Protein AF-A0A954KJG0-F1 (afdb_monomer_lite)

pLDDT: mean 83.16, std 15.87, range [44.66, 96.31]

Structure (mmCIF, N/CA/C/O backbone):
data_AF-A0A954KJG0-F1
#
_entry.id   AF-A0A954KJG0-F1
#
loop_
_atom_site.group_PDB
_atom_site.id
_atom_site.type_symbol
_atom_site.label_atom_id
_atom_site.label_alt_id
_atom_site.label_comp_id
_atom_site.label_asym_id
_atom_site.label_entity_id
_atom_site.label_seq_id
_atom_site.pdbx_PDB_ins_code
_atom_site.Cartn_x
_atom_site.Cartn_y
_atom_site.Cartn_z
_atom_site.occupancy
_atom_site.B_iso_or_equiv
_atom_site.auth_seq_id
_atom_site.auth_comp_id
_atom_site.auth_asym_id
_atom_site.auth_atom_id
_atom_site.pdbx_PDB_model_num
ATOM 1 N N . GLN A 1 1 ? -7.055 -22.124 24.166 1.00 44.66 1 GLN A N 1
ATOM 2 C CA . GLN A 1 1 ? -6.246 -21.177 23.365 1.00 44.66 1 GLN A CA 1
ATOM 3 C C . GLN A 1 1 ? -7.073 -20.850 22.126 1.00 44.66 1 GLN A C 1
ATOM 5 O O . GLN A 1 1 ? -7.070 -21.623 21.181 1.00 44.66 1 GLN A O 1
ATOM 10 N N . GLN A 1 2 ? -7.932 -19.829 22.186 1.00 46.47 2 GLN A N 1
ATOM 11 C CA . GLN A 1 2 ? -8.974 -19.614 21.173 1.00 46.47 2 GLN A CA 1
ATOM 12 C C . GLN A 1 2 ? -8.795 -18.263 20.482 1.00 46.47 2 GLN A C 1
ATOM 14 O O . GLN A 1 2 ? -9.009 -17.216 21.077 1.00 46.47 2 GLN A O 1
ATOM 19 N N . ALA A 1 3 ? -8.366 -18.387 19.225 1.00 49.41 3 ALA A N 1
ATOM 20 C CA . ALA A 1 3 ? -8.587 -17.536 18.065 1.00 49.41 3 ALA A CA 1
ATOM 21 C C . ALA A 1 3 ? -8.370 -16.017 18.203 1.00 49.41 3 ALA A C 1
ATOM 23 O O . ALA A 1 3 ? -9.188 -15.279 18.744 1.00 49.41 3 ALA A O 1
ATOM 24 N N . LEU A 1 4 ? -7.332 -15.530 17.517 1.00 51.84 4 LEU A N 1
ATOM 25 C CA . LEU A 1 4 ? -7.175 -14.135 17.085 1.00 51.84 4 LEU A CA 1
ATOM 26 C C . LEU A 1 4 ? -8.196 -13.791 15.970 1.00 51.84 4 LEU A C 1
ATOM 28 O O . LEU A 1 4 ? -7.833 -13.288 14.911 1.00 51.84 4 LEU A O 1
ATOM 32 N N . SER A 1 5 ? -9.479 -14.102 16.184 1.00 61.78 5 SER A N 1
ATOM 33 C CA . SER A 1 5 ? -10.551 -14.136 15.169 1.00 61.78 5 SER A CA 1
ATOM 34 C C . SER A 1 5 ? -11.105 -12.766 14.752 1.00 61.78 5 SER A C 1
ATOM 36 O O . SER A 1 5 ? -12.199 -12.687 14.203 1.00 61.78 5 SER A O 1
ATOM 38 N N . GLY A 1 6 ? -10.377 -11.679 15.005 1.00 63.34 6 GLY A N 1
ATOM 39 C CA . GLY A 1 6 ? -10.826 -10.320 14.684 1.00 63.34 6 GLY A CA 1
ATOM 40 C C . GLY A 1 6 ? -10.064 -9.634 13.557 1.00 63.34 6 GLY A C 1
ATOM 41 O O . GLY A 1 6 ? -10.444 -8.531 13.185 1.00 63.34 6 GLY A O 1
ATOM 42 N N . LEU A 1 7 ? -8.978 -10.228 13.053 1.00 79.12 7 LEU A N 1
ATOM 43 C CA . LEU A 1 7 ? -8.050 -9.536 12.159 1.00 79.12 7 LEU A CA 1
ATOM 44 C C . LEU A 1 7 ? -8.257 -9.953 10.703 1.00 79.12 7 LEU A C 1
ATOM 46 O O . LEU A 1 7 ? -8.166 -11.130 10.361 1.00 79.12 7 LEU A O 1
ATOM 50 N N . VAL A 1 8 ? -8.514 -8.969 9.849 1.00 85.12 8 VAL A N 1
ATOM 51 C CA . VAL A 1 8 ? -8.687 -9.129 8.407 1.00 85.12 8 VAL A CA 1
ATOM 52 C C . VAL A 1 8 ? -7.328 -8.951 7.743 1.00 85.12 8 VAL A C 1
ATOM 54 O O . VAL A 1 8 ? -6.805 -7.839 7.669 1.00 85.12 8 VAL A O 1
ATOM 57 N N . ALA A 1 9 ? -6.751 -10.050 7.264 1.00 88.69 9 ALA A N 1
ATOM 58 C CA . ALA A 1 9 ? -5.565 -9.993 6.422 1.00 88.69 9 ALA A CA 1
ATOM 59 C C . ALA A 1 9 ? -5.955 -9.560 5.001 1.00 88.69 9 ALA A C 1
ATOM 61 O O . ALA A 1 9 ? -6.903 -10.089 4.420 1.00 88.69 9 ALA A O 1
ATOM 62 N N . ILE A 1 10 ? -5.223 -8.597 4.450 1.00 90.50 10 ILE A N 1
ATOM 63 C CA . ILE A 1 10 ? -5.317 -8.168 3.057 1.00 90.50 10 ILE A CA 1
ATOM 64 C C . ILE A 1 10 ? -3.974 -8.481 2.415 1.00 90.50 10 ILE A C 1
ATOM 66 O O . ILE A 1 10 ? -2.963 -7.867 2.760 1.00 90.50 10 ILE A O 1
ATOM 70 N N . SER A 1 11 ? -3.972 -9.442 1.497 1.00 90.94 11 SER A N 1
ATOM 71 C CA . SER A 1 11 ? -2.803 -9.720 0.671 1.00 90.94 11 SER A CA 1
ATOM 72 C C . SER A 1 11 ? -2.642 -8.621 -0.372 1.00 90.94 11 SER A C 1
ATOM 74 O O . SER A 1 11 ? -3.580 -8.294 -1.097 1.00 90.94 11 SER A O 1
ATOM 76 N N . VAL A 1 12 ? -1.442 -8.064 -0.443 1.00 93.31 12 VAL A N 1
ATOM 77 C CA . VAL A 1 12 ? -1.038 -7.040 -1.399 1.00 93.31 12 VAL A CA 1
ATOM 78 C C . VAL A 1 12 ? 0.006 -7.656 -2.312 1.00 93.31 12 VAL A C 1
ATOM 80 O O . VAL A 1 12 ? 1.038 -8.135 -1.841 1.00 93.31 12 VAL A O 1
ATOM 83 N N . ARG A 1 13 ? -0.244 -7.643 -3.621 1.00 92.62 13 ARG A N 1
ATOM 84 C CA . ARG A 1 13 ? 0.755 -8.097 -4.589 1.00 92.62 13 ARG A CA 1
ATOM 85 C C . ARG A 1 13 ? 1.773 -6.974 -4.815 1.00 92.62 13 ARG A C 1
ATOM 87 O O . ARG A 1 13 ? 1.355 -5.830 -5.006 1.00 92.62 13 ARG A O 1
ATOM 94 N N . PRO A 1 14 ? 3.083 -7.273 -4.871 1.00 91.50 14 PRO A N 1
ATOM 95 C CA . PRO A 1 14 ? 4.111 -6.269 -5.141 1.00 91.50 14 PRO A CA 1
ATOM 96 C C . PRO A 1 14 ? 3.861 -5.473 -6.422 1.00 91.50 14 PRO A C 1
ATOM 98 O O . PRO A 1 14 ? 4.082 -4.268 -6.441 1.00 91.50 14 PRO A O 1
ATOM 101 N N . ALA A 1 15 ? 3.344 -6.124 -7.470 1.00 91.69 15 ALA A N 1
ATOM 102 C CA . ALA A 1 15 ? 3.035 -5.469 -8.738 1.00 91.69 15 ALA A CA 1
ATOM 103 C C . ALA A 1 15 ? 1.973 -4.364 -8.595 1.00 91.69 15 ALA A C 1
ATOM 105 O O . ALA A 1 15 ? 2.164 -3.283 -9.138 1.00 91.69 15 ALA A O 1
ATOM 106 N N . ASP A 1 16 ? 0.904 -4.601 -7.822 1.00 92.44 16 ASP A N 1
ATOM 107 C CA . ASP A 1 16 ? -0.148 -3.596 -7.600 1.00 92.44 16 ASP A CA 1
ATOM 108 C C . ASP A 1 16 ? 0.378 -2.412 -6.775 1.00 92.44 16 ASP A C 1
ATOM 110 O O . ASP A 1 16 ? 0.012 -1.266 -7.020 1.00 92.44 16 ASP A O 1
ATOM 114 N N . LEU A 1 17 ? 1.255 -2.681 -5.798 1.00 92.81 17 LEU A N 1
ATOM 115 C CA . LEU A 1 17 ? 1.890 -1.632 -5.000 1.00 92.81 17 LEU A CA 1
ATOM 116 C C . LEU A 1 17 ? 2.818 -0.771 -5.866 1.00 92.81 17 LEU A C 1
ATOM 118 O O . LEU A 1 17 ? 2.758 0.454 -5.802 1.00 92.81 17 LEU A O 1
ATOM 122 N N . VAL A 1 18 ? 3.667 -1.398 -6.683 1.00 92.44 18 VAL A N 1
ATOM 123 C CA . VAL A 1 18 ? 4.579 -0.681 -7.584 1.00 92.44 18 VAL A CA 1
ATOM 124 C C . VAL A 1 18 ? 3.799 0.140 -8.607 1.00 92.44 18 VAL A C 1
ATOM 126 O O . VAL A 1 1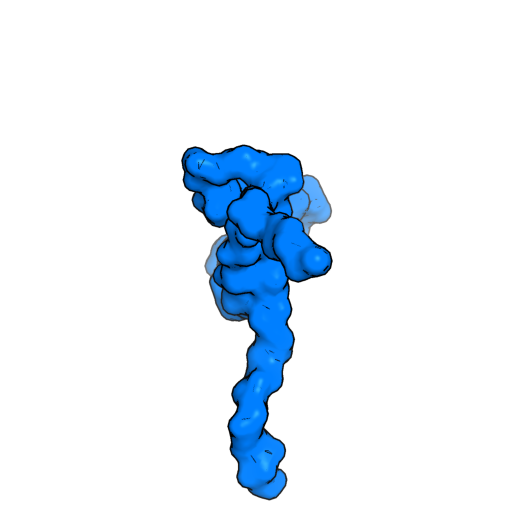8 ? 4.152 1.297 -8.824 1.00 92.44 18 VAL A O 1
ATOM 129 N N . ASP A 1 19 ? 2.734 -0.409 -9.193 1.00 92.88 19 ASP A N 1
ATOM 130 C CA . ASP A 1 19 ? 1.852 0.313 -10.118 1.00 92.88 19 ASP A CA 1
ATOM 131 C C . ASP A 1 19 ? 1.232 1.554 -9.454 1.00 92.88 19 ASP A C 1
ATOM 133 O O . ASP A 1 19 ? 1.378 2.669 -9.963 1.00 92.88 19 ASP A O 1
ATOM 137 N N . ALA A 1 20 ? 0.667 1.392 -8.252 1.00 93.31 20 ALA A N 1
ATOM 138 C CA . ALA A 1 20 ? 0.045 2.483 -7.503 1.00 93.31 20 ALA A CA 1
ATOM 139 C C . ALA A 1 20 ? 1.025 3.608 -7.125 1.00 93.31 20 ALA A C 1
ATOM 141 O O . ALA A 1 20 ? 0.659 4.784 -7.135 1.00 93.31 20 ALA A O 1
ATOM 142 N N . LEU A 1 21 ? 2.276 3.273 -6.792 1.00 93.62 21 LEU A N 1
ATOM 143 C CA . LEU A 1 21 ? 3.300 4.271 -6.460 1.00 93.62 21 LEU A CA 1
ATOM 144 C C . LEU A 1 21 ? 3.885 4.948 -7.704 1.00 93.62 21 LEU A C 1
ATOM 146 O O . LEU A 1 21 ? 4.222 6.137 -7.665 1.00 93.62 21 LEU A O 1
ATOM 150 N N . SER A 1 22 ? 4.014 4.197 -8.798 1.00 90.44 22 SER A N 1
ATOM 151 C CA . SER A 1 22 ? 4.665 4.670 -10.019 1.00 90.44 22 SER A CA 1
ATOM 152 C C . SER A 1 22 ? 3.746 5.528 -10.879 1.00 90.44 22 SER A C 1
ATOM 154 O O . SER A 1 22 ? 4.261 6.385 -11.594 1.00 90.44 22 SER A O 1
ATOM 156 N N . ASP A 1 23 ? 2.422 5.326 -10.812 1.00 84.31 23 ASP A N 1
ATOM 157 C CA . ASP A 1 23 ? 1.416 6.130 -11.530 1.00 84.31 23 ASP A CA 1
ATOM 158 C C . ASP A 1 23 ? 1.785 6.291 -13.018 1.00 84.31 23 ASP A C 1
ATOM 160 O O . ASP A 1 23 ? 1.989 7.389 -13.535 1.00 84.31 23 ASP A O 1
ATOM 164 N N . GLY A 1 24 ? 2.017 5.160 -13.692 1.00 81.50 24 GLY A N 1
ATOM 165 C CA . GLY A 1 24 ? 2.451 5.141 -15.093 1.00 81.50 24 GLY A CA 1
ATOM 166 C C . GLY A 1 24 ? 3.927 5.494 -15.335 1.00 81.50 24 GLY A C 1
ATOM 167 O O . GLY A 1 24 ? 4.306 5.760 -16.473 1.00 81.50 24 GLY A O 1
ATOM 168 N N . GLY A 1 25 ? 4.773 5.491 -14.299 1.00 84.62 25 GLY A N 1
ATOM 169 C CA . GLY A 1 25 ? 6.222 5.710 -14.416 1.00 84.62 25 GLY A CA 1
ATOM 170 C C . GLY A 1 25 ? 6.638 7.183 -14.435 1.00 84.62 25 GLY A C 1
ATOM 171 O O . GLY A 1 25 ? 7.778 7.499 -14.776 1.00 84.62 25 GLY A O 1
ATOM 172 N N . ALA A 1 26 ? 5.730 8.093 -14.075 1.00 86.69 26 ALA A N 1
ATOM 173 C CA . ALA A 1 26 ? 6.030 9.514 -14.002 1.00 86.69 26 ALA A CA 1
ATOM 174 C C . ALA A 1 26 ? 6.961 9.827 -12.811 1.00 86.69 26 ALA A C 1
ATOM 176 O O . ALA A 1 26 ? 6.756 9.292 -11.713 1.00 86.69 26 ALA A O 1
ATOM 177 N N . PRO A 1 27 ? 7.954 10.725 -12.980 1.00 90.56 27 PRO A N 1
ATOM 178 C CA . PRO A 1 27 ? 8.765 11.187 -11.863 1.00 90.56 27 PRO A CA 1
ATOM 179 C C . PRO A 1 27 ? 7.869 11.868 -10.828 1.00 90.56 27 PRO A C 1
ATOM 181 O O . PRO A 1 27 ? 6.946 12.607 -11.172 1.00 90.56 27 PRO A O 1
ATOM 184 N N . CYS A 1 28 ? 8.150 11.623 -9.554 1.00 94.31 28 CYS A N 1
ATOM 185 C CA . CYS A 1 28 ? 7.377 12.176 -8.455 1.00 94.31 28 CYS A CA 1
ATOM 186 C C . CYS A 1 28 ? 8.287 12.683 -7.337 1.00 94.31 28 CYS A C 1
ATOM 188 O O . CYS A 1 28 ? 9.417 12.224 -7.162 1.00 94.31 28 CYS A O 1
ATOM 190 N N . THR A 1 29 ? 7.790 13.662 -6.588 1.00 95.38 29 THR A N 1
ATOM 191 C CA . THR A 1 29 ? 8.429 14.146 -5.367 1.00 95.38 29 THR A CA 1
ATOM 192 C C . THR A 1 29 ? 8.179 13.184 -4.205 1.00 95.38 29 THR A C 1
ATOM 194 O O . THR A 1 29 ? 7.293 12.327 -4.240 1.00 95.38 29 THR A O 1
ATOM 197 N N . VAL A 1 30 ? 8.935 13.373 -3.123 1.00 96.12 30 VAL A N 1
ATOM 198 C CA . VAL A 1 30 ? 8.764 12.622 -1.870 1.00 96.12 30 VAL A CA 1
ATOM 199 C C . VAL A 1 30 ? 7.360 12.809 -1.271 1.00 96.12 30 VAL A C 1
ATOM 201 O O . VAL A 1 30 ? 6.815 11.881 -0.678 1.00 96.12 30 VAL A O 1
ATOM 204 N N . GLU A 1 31 ? 6.744 13.979 -1.438 1.00 96.25 31 GLU A N 1
ATOM 205 C CA . GLU A 1 31 ? 5.365 14.227 -0.990 1.00 96.25 31 GLU A CA 1
ATOM 206 C C . GLU A 1 31 ? 4.348 13.472 -1.849 1.00 96.25 31 GLU A C 1
ATOM 208 O O . GLU A 1 31 ? 3.425 12.847 -1.328 1.00 96.25 31 GLU A O 1
ATOM 213 N N . GLN A 1 32 ? 4.544 13.467 -3.169 1.00 95.25 32 GLN A N 1
ATOM 214 C CA . GLN A 1 32 ? 3.649 12.777 -4.094 1.00 95.25 32 GLN A CA 1
ATOM 215 C C . GLN A 1 32 ? 3.656 11.263 -3.875 1.00 95.25 32 GLN A C 1
ATOM 217 O O . GLN A 1 32 ? 2.590 10.650 -3.865 1.00 95.25 32 GLN A O 1
ATOM 222 N N . ILE A 1 33 ? 4.824 10.648 -3.660 1.00 95.38 33 ILE A N 1
ATOM 223 C CA . ILE A 1 33 ? 4.888 9.197 -3.437 1.00 95.38 33 ILE A CA 1
ATOM 224 C C . ILE A 1 33 ? 4.238 8.783 -2.107 1.00 95.38 33 ILE A C 1
ATOM 226 O O . ILE A 1 33 ? 3.574 7.750 -2.049 1.00 95.38 33 ILE A O 1
ATOM 230 N N . GLN A 1 34 ? 4.345 9.611 -1.062 1.00 96.31 34 GLN A N 1
ATOM 231 C CA . GLN A 1 34 ? 3.641 9.386 0.206 1.00 96.31 34 GLN A CA 1
ATOM 232 C C . GLN A 1 34 ? 2.123 9.488 0.032 1.00 96.31 34 GLN A C 1
ATOM 234 O O . GLN A 1 34 ? 1.402 8.601 0.484 1.00 96.31 34 GLN A O 1
ATOM 239 N N . ALA A 1 35 ? 1.641 10.513 -0.676 1.00 96.06 35 ALA A N 1
ATOM 240 C CA . ALA A 1 35 ? 0.216 10.676 -0.956 1.00 96.06 35 ALA A CA 1
ATOM 241 C C . ALA A 1 35 ? -0.351 9.505 -1.780 1.00 96.06 35 ALA A C 1
ATOM 243 O O . ALA A 1 35 ? -1.430 9.000 -1.477 1.00 96.06 35 ALA A O 1
ATOM 244 N N . ARG A 1 36 ? 0.394 9.017 -2.783 1.00 95.19 36 ARG A N 1
ATOM 245 C CA . ARG A 1 36 ? 0.018 7.830 -3.576 1.00 95.19 36 ARG A CA 1
ATOM 246 C C . ARG A 1 36 ? -0.083 6.575 -2.712 1.00 95.19 36 ARG A C 1
ATOM 248 O O . ARG A 1 36 ? -1.033 5.808 -2.848 1.00 95.19 36 ARG A O 1
ATOM 255 N N . PHE A 1 37 ? 0.871 6.379 -1.802 1.00 95.56 37 PHE A N 1
ATOM 256 C CA . PHE A 1 37 ? 0.830 5.264 -0.859 1.00 95.56 37 PHE A CA 1
ATOM 257 C C . PHE A 1 37 ? -0.379 5.352 0.082 1.00 95.56 37 PHE A C 1
ATOM 259 O O . PHE A 1 37 ? -1.074 4.358 0.291 1.00 95.56 37 PHE A O 1
ATOM 266 N N . GLU A 1 38 ? -0.657 6.536 0.627 1.00 95.75 38 GLU A N 1
ATOM 267 C CA . GLU A 1 38 ? -1.800 6.759 1.514 1.00 95.75 38 GLU A CA 1
ATOM 268 C C . GLU A 1 38 ? -3.135 6.494 0.804 1.00 95.75 38 GLU A C 1
ATOM 270 O O . GLU A 1 38 ? -3.998 5.793 1.344 1.00 95.75 38 GLU A O 1
ATOM 275 N N . ASP A 1 39 ? -3.293 6.984 -0.427 1.00 95.69 39 ASP A N 1
ATOM 276 C CA . ASP A 1 39 ? -4.478 6.735 -1.250 1.00 95.69 39 ASP A CA 1
ATOM 277 C C . ASP A 1 39 ? -4.649 5.237 -1.554 1.00 95.69 39 ASP A C 1
ATOM 279 O O . ASP A 1 39 ? -5.740 4.681 -1.388 1.00 95.69 39 ASP A O 1
ATOM 283 N N . PHE A 1 40 ? -3.561 4.545 -1.902 1.00 95.25 40 PHE A N 1
ATOM 284 C CA . PHE A 1 40 ? -3.560 3.098 -2.111 1.00 95.25 40 PHE A CA 1
ATOM 285 C C . PHE A 1 40 ? -4.027 2.329 -0.865 1.00 95.25 40 PHE A C 1
ATOM 287 O O . PHE A 1 40 ? -4.939 1.499 -0.945 1.00 95.25 40 PHE A O 1
ATOM 294 N N . VAL A 1 41 ? -3.467 2.631 0.310 1.00 94.12 41 VAL A N 1
ATOM 295 C CA . VAL A 1 41 ? -3.859 1.990 1.577 1.0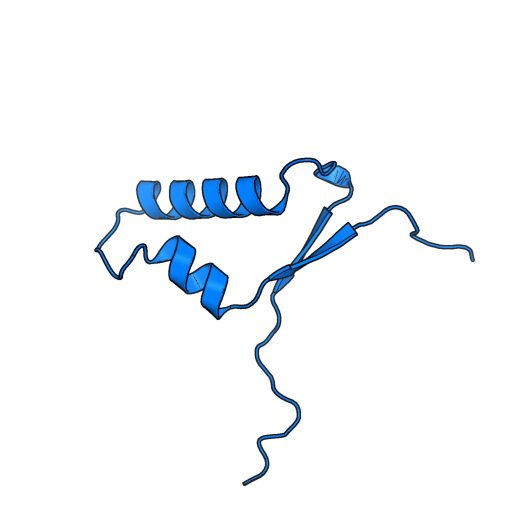0 94.12 41 VAL A CA 1
ATOM 296 C C . VAL A 1 41 ? -5.306 2.326 1.945 1.00 94.12 41 VAL A C 1
ATOM 298 O O . VAL A 1 41 ? -6.056 1.445 2.376 1.00 94.12 41 VAL A O 1
ATOM 301 N N . THR A 1 42 ? -5.741 3.566 1.730 1.00 94.12 42 THR A N 1
ATOM 302 C CA . THR A 1 42 ? -7.126 3.995 1.978 1.00 94.12 42 THR A CA 1
ATOM 303 C C . THR A 1 42 ? -8.107 3.215 1.107 1.00 94.12 42 THR A C 1
ATOM 305 O O . THR A 1 42 ? -9.132 2.735 1.595 1.00 94.12 42 THR A O 1
ATOM 308 N N . LYS A 1 43 ? -7.779 3.010 -0.174 1.00 93.38 43 LYS A N 1
ATOM 309 C CA . LYS A 1 43 ? -8.579 2.191 -1.093 1.00 93.38 43 LYS A CA 1
ATOM 310 C C . LYS A 1 43 ? -8.654 0.733 -0.640 1.00 93.38 43 LYS A C 1
ATOM 312 O O . LYS A 1 43 ? -9.749 0.172 -0.614 1.00 93.38 43 LYS A O 1
ATOM 317 N N . LEU A 1 44 ? -7.533 0.137 -0.229 1.00 91.69 44 LEU A N 1
ATOM 318 C CA . LEU A 1 44 ? -7.486 -1.249 0.260 1.00 91.69 44 LEU A CA 1
ATOM 319 C C . LEU A 1 44 ? -8.281 -1.458 1.554 1.00 91.69 44 LEU A C 1
ATOM 321 O O . LEU A 1 44 ? -8.914 -2.497 1.752 1.00 91.69 44 LEU A O 1
ATOM 325 N N . THR A 1 45 ? -8.246 -0.475 2.449 1.00 91.38 45 THR A N 1
ATOM 326 C CA . THR A 1 45 ? -8.881 -0.554 3.771 1.00 91.38 45 THR A CA 1
ATOM 327 C C . THR A 1 45 ? -10.299 0.011 3.800 1.00 91.38 45 THR A C 1
ATOM 329 O O . THR A 1 45 ? -10.952 -0.021 4.845 1.00 91.38 45 THR A O 1
ATOM 332 N N . ARG A 1 46 ? -10.825 0.470 2.658 1.00 92.31 46 ARG A N 1
ATOM 333 C CA . ARG A 1 46 ? -12.164 1.053 2.559 1.00 92.31 46 ARG A CA 1
ATOM 334 C C . ARG A 1 46 ? -13.227 0.089 3.093 1.00 92.31 46 ARG A C 1
ATOM 336 O O . ARG A 1 46 ? -13.336 -1.056 2.658 1.00 92.31 46 ARG A O 1
ATOM 343 N N . GLY A 1 47 ? -14.030 0.574 4.040 1.00 90.12 47 GLY A N 1
ATOM 344 C CA . GLY A 1 47 ? -15.089 -0.215 4.677 1.00 90.12 47 GLY A CA 1
ATOM 345 C C . GLY A 1 47 ? -14.593 -1.250 5.695 1.00 90.12 47 GLY A C 1
ATOM 346 O O . GLY A 1 47 ? -15.381 -2.089 6.124 1.00 90.12 47 GLY A O 1
ATOM 347 N N . LYS A 1 48 ? -13.313 -1.211 6.089 1.00 88.88 48 LYS A N 1
ATOM 348 C CA . LYS A 1 48 ? -12.730 -2.065 7.132 1.00 88.88 48 LYS A CA 1
ATOM 349 C C . LYS A 1 48 ? -12.299 -1.221 8.329 1.00 88.88 48 LYS A C 1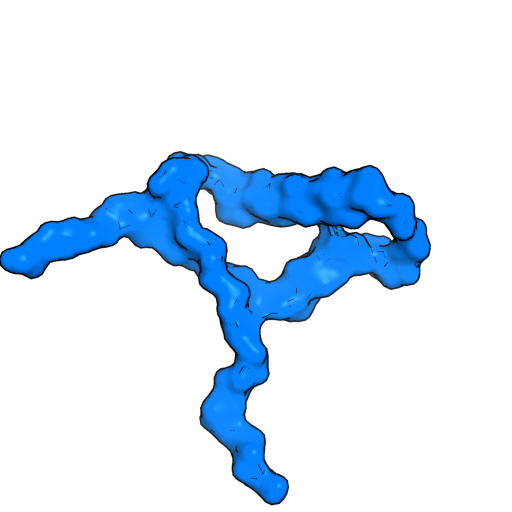
ATOM 351 O O . LYS A 1 48 ? -11.960 -0.051 8.189 1.00 88.88 48 LYS A O 1
ATOM 356 N N . GLU A 1 49 ? -12.286 -1.830 9.511 1.00 88.44 49 GLU A N 1
ATOM 357 C CA . GLU A 1 49 ? -11.736 -1.201 10.714 1.00 88.44 49 GLU A CA 1
ATOM 358 C C . GLU A 1 49 ? -10.196 -1.228 10.666 1.00 88.44 49 GLU A C 1
ATOM 360 O O . GLU A 1 49 ? -9.625 -2.321 10.702 1.00 88.44 49 GLU A O 1
ATOM 365 N N . PRO A 1 50 ? -9.498 -0.076 10.633 1.00 84.88 50 PRO A N 1
ATOM 366 C CA . PRO A 1 50 ? -8.041 -0.033 10.462 1.00 84.88 50 PRO A CA 1
ATOM 367 C C . PRO A 1 50 ? -7.280 -0.802 11.545 1.00 84.88 50 PRO A C 1
ATOM 369 O O . PRO A 1 50 ? -6.321 -1.509 11.255 1.00 84.88 50 PRO A O 1
ATOM 372 N N . SER A 1 51 ? -7.760 -0.741 12.791 1.00 87.25 51 SER A N 1
ATOM 373 C CA . SER A 1 51 ? -7.191 -1.450 13.947 1.00 87.25 51 SER A CA 1
ATOM 374 C C . SER A 1 51 ? -7.256 -2.977 13.834 1.00 87.25 51 SER A C 1
ATOM 376 O O . SER A 1 51 ? -6.577 -3.686 14.577 1.00 87.25 51 SER A O 1
ATOM 378 N N . LYS A 1 52 ? -8.073 -3.489 12.909 1.00 88.56 52 LYS A N 1
ATOM 379 C CA . LYS A 1 52 ? -8.282 -4.914 12.656 1.00 88.56 52 LYS A CA 1
ATOM 380 C C . LYS A 1 52 ? -7.725 -5.358 11.307 1.00 88.56 52 LYS A C 1
ATOM 382 O O . LYS A 1 52 ? -7.794 -6.544 11.001 1.00 88.56 52 LYS A O 1
ATOM 387 N N . VAL A 1 53 ? -7.169 -4.462 10.496 1.00 90.88 53 VAL A N 1
ATOM 388 C CA . VAL A 1 53 ? -6.588 -4.828 9.203 1.00 90.88 53 VAL A CA 1
ATOM 389 C C . VAL A 1 53 ? -5.100 -5.119 9.351 1.00 90.88 53 VAL A C 1
ATOM 391 O O . VAL A 1 53 ? -4.365 -4.388 10.007 1.00 90.88 53 VAL A O 1
ATOM 394 N N . ARG A 1 54 ? -4.640 -6.185 8.697 1.00 90.25 54 ARG A N 1
ATOM 395 C CA . ARG A 1 54 ? -3.218 -6.468 8.496 1.00 90.25 54 ARG A CA 1
ATOM 396 C C . ARG A 1 54 ? -2.931 -6.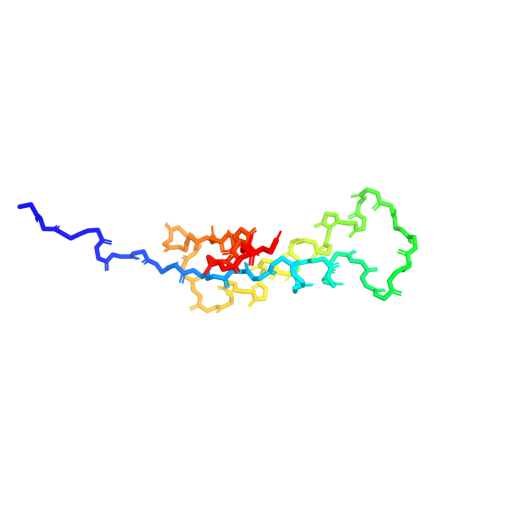526 7.006 1.00 90.25 54 ARG A C 1
ATOM 398 O O . ARG A 1 54 ? -3.527 -7.336 6.306 1.00 90.25 54 ARG A O 1
ATOM 405 N N . LEU A 1 55 ? -2.024 -5.682 6.534 1.00 90.19 55 LEU A N 1
ATOM 406 C CA . LEU A 1 55 ? -1.520 -5.744 5.165 1.00 90.19 55 LEU A CA 1
ATOM 407 C C . LEU A 1 55 ? -0.373 -6.755 5.128 1.00 90.19 55 LEU A C 1
ATOM 409 O O . LEU A 1 55 ? 0.557 -6.661 5.927 1.00 90.19 55 LEU A O 1
ATOM 413 N N . VAL A 1 56 ? -0.454 -7.727 4.226 1.00 91.19 56 VAL A N 1
ATOM 414 C CA . VAL A 1 56 ? 0.604 -8.713 3.992 1.00 91.19 56 VAL A CA 1
ATOM 415 C C . VAL A 1 56 ? 1.092 -8.512 2.569 1.00 91.19 56 VAL A C 1
ATOM 417 O O . VAL A 1 56 ? 0.315 -8.687 1.634 1.00 91.19 56 VAL A O 1
ATOM 420 N N . ILE A 1 57 ? 2.354 -8.119 2.401 1.00 90.69 57 ILE A N 1
ATOM 421 C CA . ILE A 1 57 ? 2.964 -8.050 1.073 1.00 90.69 57 ILE A CA 1
ATOM 422 C C . ILE A 1 57 ? 3.372 -9.467 0.687 1.00 90.69 57 ILE A C 1
ATOM 424 O O . ILE A 1 57 ? 4.150 -10.099 1.402 1.00 90.69 57 ILE A O 1
ATOM 428 N N . ASP A 1 58 ? 2.823 -9.969 -0.412 1.00 86.44 58 ASP A N 1
ATOM 429 C CA . ASP A 1 58 ? 3.226 -11.258 -0.964 1.00 86.44 58 ASP A CA 1
ATOM 430 C C . ASP A 1 58 ? 4.689 -11.149 -1.419 1.00 86.44 58 ASP A C 1
ATOM 432 O O . ASP A 1 58 ? 5.028 -10.228 -2.160 1.00 86.44 58 ASP A O 1
ATOM 436 N N . SER A 1 59 ? 5.586 -12.018 -0.946 1.00 73.81 59 SER A N 1
ATOM 437 C CA . SER A 1 59 ? 7.021 -11.892 -1.243 1.00 73.81 59 SER A CA 1
ATOM 438 C C . SER A 1 59 ? 7.363 -12.176 -2.709 1.00 73.81 59 SER A C 1
ATOM 440 O O . SER A 1 59 ? 8.520 -12.036 -3.097 1.00 73.81 59 SER A O 1
ATOM 442 N N . GLY A 1 60 ? 6.391 -12.561 -3.546 1.00 61.47 60 GLY A N 1
ATOM 443 C CA . GLY A 1 60 ? 6.627 -12.882 -4.952 1.00 61.47 60 GLY A CA 1
ATOM 444 C C . GLY A 1 60 ? 7.501 -14.124 -5.156 1.00 61.47 60 GLY A C 1
ATOM 445 O O . GLY A 1 60 ? 7.771 -14.496 -6.299 1.00 61.47 60 GLY A O 1
ATOM 446 N N . GLU A 1 61 ? 7.918 -14.796 -4.079 1.00 56.59 61 GLU A N 1
ATOM 447 C CA . GLU A 1 61 ? 8.546 -16.106 -4.137 1.00 56.59 61 GLU A CA 1
ATOM 448 C C . GLU A 1 61 ? 7.483 -17.105 -4.572 1.00 56.59 61 GLU A C 1
ATOM 450 O O . GLU A 1 61 ? 6.752 -17.682 -3.772 1.00 56.59 61 GLU A O 1
ATOM 455 N N . THR A 1 62 ? 7.395 -17.306 -5.883 1.00 51.41 62 THR A N 1
ATOM 456 C CA . THR A 1 62 ? 6.786 -18.515 -6.419 1.00 51.41 62 THR A CA 1
ATOM 457 C C . THR A 1 62 ? 7.640 -19.675 -5.895 1.00 51.41 62 THR A C 1
ATOM 459 O O . THR A 1 62 ? 8.822 -19.741 -6.252 1.00 51.41 62 THR A O 1
ATOM 462 N N . PRO A 1 63 ? 7.121 -20.587 -5.052 1.00 52.31 63 PRO A N 1
ATOM 463 C CA . PRO A 1 63 ? 7.865 -21.779 -4.670 1.00 52.31 63 PRO A CA 1
ATOM 464 C C . PRO A 1 63 ? 7.966 -22.670 -5.914 1.00 52.31 63 PRO A C 1
ATOM 466 O O . PRO A 1 63 ? 7.066 -23.450 -6.206 1.00 52.31 63 PRO A O 1
ATOM 469 N N . GLY A 1 64 ? 9.012 -22.489 -6.722 1.00 55.50 64 GLY A N 1
ATOM 470 C CA . GLY A 1 64 ? 9.133 -23.214 -7.989 1.00 55.50 64 GLY A CA 1
ATOM 471 C C . GLY A 1 64 ? 10.252 -22.799 -8.941 1.00 55.50 64 GLY A C 1
ATOM 472 O O . GLY A 1 64 ? 10.411 -23.449 -9.968 1.00 55.50 64 GLY A O 1
ATOM 473 N N . GLY A 1 65 ? 11.057 -21.781 -8.627 1.00 52.91 65 GLY A N 1
ATOM 474 C CA . GLY A 1 65 ? 12.252 -21.443 -9.406 1.00 52.91 65 GLY A CA 1
ATOM 475 C C . GLY A 1 65 ? 13.409 -22.418 -9.172 1.00 52.91 65 GLY A C 1
ATOM 476 O O . GLY A 1 65 ? 14.449 -22.013 -8.669 1.00 52.91 65 GLY A O 1
ATOM 477 N N . GLN A 1 66 ? 13.222 -23.700 -9.494 1.00 52.94 66 GLN A N 1
ATOM 478 C CA . GLN A 1 66 ? 14.331 -24.601 -9.803 1.00 52.94 66 GLN A CA 1
ATOM 479 C C . GLN A 1 66 ? 14.487 -24.628 -11.321 1.00 52.94 66 GLN A C 1
ATOM 481 O O . GLN A 1 66 ? 13.647 -25.173 -12.038 1.00 52.94 66 GLN A O 1
ATOM 486 N N . SER A 1 67 ?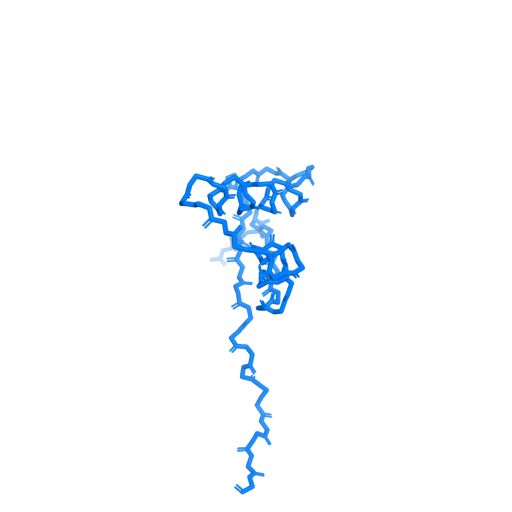 15.559 -24.027 -11.815 1.00 50.84 67 SER A N 1
ATOM 487 C CA . SER A 1 67 ? 16.187 -24.383 -13.086 1.00 50.84 67 SER A CA 1
ATOM 488 C C . SER A 1 67 ? 17.683 -24.191 -12.935 1.00 50.84 67 SER A C 1
ATOM 490 O O . SER A 1 67 ? 18.069 -23.140 -12.377 1.00 50.84 67 SER A O 1
#

Secondary structure (DSSP, 8-state):
----TT-EEEEE-HHHHHHHHHGGG----HHHHHHHHHHHHHHHHTTS-GGGEEEEE-----TT---

Radius of gyration: 15.47 Å; chains: 1; bounding box: 31×39×38 Å

Foldseek 3Di:
DDDPPQAAEDEDEPVVLCCQQCVVPDDDDPVSSVVSNVVVVCVSQPPHDPVRYDYDYDPPPPVDPDD

Sequence (67 aa):
QQALSGLVAISV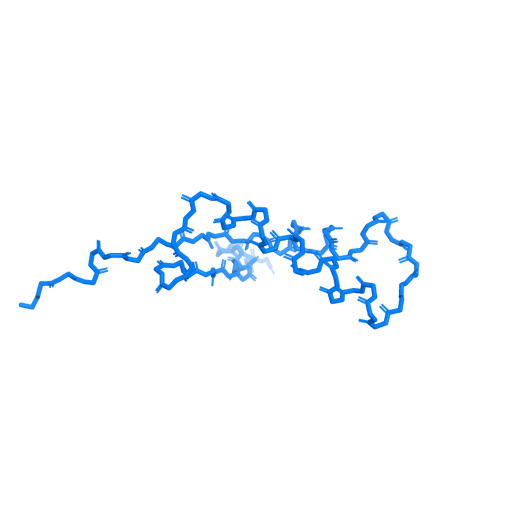RPADLVDALSDGGAPCTVEQIQARFEDFVTKLTRGKEPSKVRLVIDSGETPGGQS